Protein AF-A0A2N3YF21-F1 (afdb_monomer_lite)

Structure (mmCIF, N/CA/C/O backbone):
data_AF-A0A2N3YF21-F1
#
_entry.id   AF-A0A2N3YF21-F1
#
loop_
_atom_site.group_PDB
_atom_site.id
_atom_site.type_symbol
_atom_site.label_atom_id
_atom_site.label_alt_id
_atom_site.label_comp_id
_atom_site.label_asym_id
_atom_site.label_entity_id
_atom_site.label_seq_id
_atom_site.pdbx_PDB_ins_code
_atom_site.Cartn_x
_atom_site.Cartn_y
_atom_site.Cartn_z
_atom_site.occupancy
_atom_site.B_iso_or_equiv
_atom_site.auth_seq_id
_atom_site.auth_comp_id
_atom_site.auth_asym_id
_atom_site.auth_atom_id
_atom_site.pdbx_PDB_model_num
ATOM 1 N N . MET A 1 1 ? 3.879 16.716 -18.019 1.00 41.59 1 MET A N 1
ATOM 2 C CA . MET A 1 1 ? 4.860 16.328 -16.989 1.00 41.59 1 MET A CA 1
ATOM 3 C C . MET A 1 1 ? 4.058 15.879 -15.784 1.00 41.59 1 MET A C 1
ATOM 5 O O . MET A 1 1 ? 3.390 16.716 -15.189 1.00 41.59 1 MET A O 1
ATOM 9 N N . THR A 1 2 ? 3.979 14.575 -15.536 1.00 49.53 2 THR A N 1
ATOM 10 C CA . THR A 1 2 ? 3.289 14.042 -14.352 1.00 49.53 2 THR A CA 1
ATOM 11 C C . THR A 1 2 ? 4.141 14.341 -13.118 1.00 49.53 2 THR A C 1
ATOM 13 O O . THR A 1 2 ? 5.363 14.392 -13.222 1.00 49.53 2 THR A O 1
ATOM 16 N N . ASP A 1 3 ? 3.516 14.615 -11.974 1.00 54.78 3 ASP A N 1
ATOM 17 C CA . ASP A 1 3 ? 4.239 14.785 -10.709 1.00 54.78 3 ASP A CA 1
ATOM 18 C C . ASP A 1 3 ? 4.979 13.471 -10.382 1.00 54.78 3 ASP A C 1
ATOM 20 O O . ASP A 1 3 ? 4.307 12.443 -10.283 1.00 54.78 3 ASP A O 1
ATOM 24 N N . PRO A 1 4 ? 6.313 13.474 -10.189 1.00 56.88 4 PRO A N 1
ATOM 25 C CA . PRO A 1 4 ? 7.088 12.265 -9.885 1.00 56.88 4 PRO A CA 1
ATOM 26 C C . PRO A 1 4 ? 6.552 11.487 -8.674 1.00 56.88 4 PRO A C 1
ATOM 28 O O . PRO A 1 4 ? 6.680 10.270 -8.590 1.00 56.88 4 PRO A O 1
ATOM 31 N N . ARG A 1 5 ? 5.888 12.177 -7.736 1.00 54.25 5 ARG A N 1
ATOM 32 C CA . ARG A 1 5 ? 5.250 11.553 -6.569 1.00 54.25 5 ARG A CA 1
ATOM 33 C C . ARG A 1 5 ? 4.041 10.695 -6.945 1.00 54.25 5 ARG A C 1
ATOM 35 O O . ARG A 1 5 ? 3.742 9.736 -6.240 1.00 54.25 5 ARG A O 1
ATOM 42 N N . LEU A 1 6 ? 3.346 11.039 -8.031 1.00 59.97 6 LEU A N 1
ATOM 43 C CA .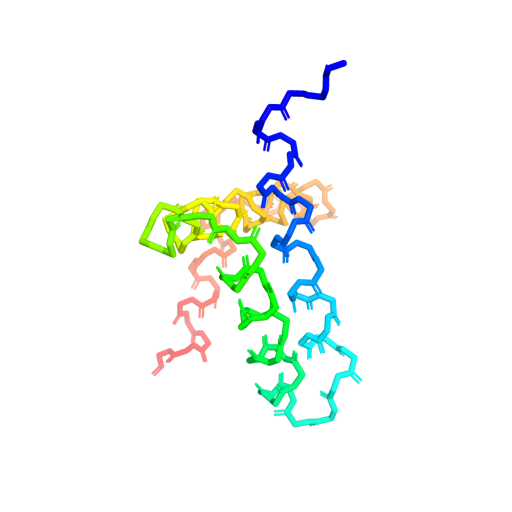 LEU A 1 6 ? 2.218 10.265 -8.556 1.00 59.97 6 LEU A CA 1
ATOM 44 C C . LEU A 1 6 ? 2.690 9.018 -9.306 1.00 59.97 6 LEU A C 1
ATOM 46 O O . LEU A 1 6 ? 1.966 8.026 -9.314 1.00 59.97 6 LEU A O 1
ATOM 50 N N . ASP A 1 7 ? 3.883 9.049 -9.900 1.00 68.56 7 ASP A N 1
ATOM 51 C CA . ASP A 1 7 ? 4.431 7.898 -10.622 1.00 68.56 7 ASP A CA 1
ATOM 52 C C . ASP A 1 7 ? 4.857 6.787 -9.643 1.00 68.56 7 ASP A C 1
ATOM 54 O O . ASP A 1 7 ? 4.441 5.642 -9.808 1.00 68.56 7 ASP A O 1
ATOM 58 N N . ASN A 1 8 ? 5.491 7.130 -8.516 1.00 80.25 8 ASN A N 1
ATOM 59 C CA . ASN A 1 8 ? 5.883 6.141 -7.497 1.00 80.25 8 ASN A CA 1
ATOM 60 C C . ASN A 1 8 ? 4.691 5.375 -6.883 1.00 80.25 8 ASN A C 1
ATOM 62 O O . ASN A 1 8 ? 4.786 4.187 -6.571 1.00 80.25 8 ASN A O 1
ATOM 66 N N . VAL A 1 9 ? 3.548 6.043 -6.681 1.00 86.06 9 VAL A N 1
ATOM 67 C CA . VAL A 1 9 ? 2.339 5.398 -6.131 1.00 86.06 9 VAL A CA 1
ATOM 68 C C . VAL A 1 9 ? 1.672 4.493 -7.172 1.00 86.06 9 VAL A C 1
ATOM 70 O O . VAL A 1 9 ? 1.096 3.470 -6.804 1.00 86.06 9 VAL A O 1
ATOM 73 N N . ARG A 1 10 ? 1.772 4.813 -8.469 1.00 89.19 10 ARG A N 1
ATOM 74 C CA . ARG A 1 10 ? 1.248 3.950 -9.544 1.00 89.19 10 ARG A CA 1
ATOM 75 C C . ARG A 1 10 ? 1.977 2.616 -9.604 1.00 89.19 10 ARG A C 1
ATOM 77 O O . ARG A 1 10 ? 1.314 1.586 -9.708 1.00 89.19 10 ARG A O 1
ATOM 84 N N . ASP A 1 11 ? 3.298 2.625 -9.474 1.00 91.31 11 ASP A N 1
ATOM 85 C CA . ASP A 1 11 ? 4.092 1.394 -9.447 1.00 91.31 11 ASP A CA 1
ATOM 86 C C . ASP A 1 11 ? 3.753 0.536 -8.226 1.00 91.31 11 ASP A C 1
ATOM 88 O O . ASP A 1 11 ? 3.528 -0.669 -8.347 1.00 91.31 11 ASP A O 1
ATOM 92 N N . ALA A 1 12 ? 3.585 1.161 -7.059 1.00 93.50 12 ALA A N 1
ATOM 93 C CA . ALA A 1 12 ? 3.108 0.474 -5.863 1.00 93.50 12 ALA A CA 1
ATOM 94 C C . ALA A 1 12 ? 1.713 -0.151 -6.054 1.00 93.50 12 ALA A C 1
ATOM 96 O O . ALA A 1 12 ? 1.494 -1.297 -5.659 1.00 93.50 12 ALA A O 1
ATOM 97 N N . ILE A 1 13 ? 0.777 0.557 -6.700 1.00 92.94 13 ILE A N 1
ATOM 98 C CA . ILE A 1 13 ? -0.552 0.019 -7.039 1.00 92.94 13 ILE A CA 1
ATOM 99 C C . ILE A 1 13 ? -0.425 -1.172 -7.992 1.00 92.94 13 ILE A C 1
ATOM 101 O O . ILE A 1 13 ? -1.089 -2.187 -7.778 1.00 92.94 13 ILE A O 1
ATOM 105 N N . ARG A 1 14 ? 0.429 -1.083 -9.018 1.00 91.31 14 ARG A N 1
ATOM 106 C CA . ARG A 1 14 ? 0.673 -2.172 -9.976 1.00 91.31 14 ARG A CA 1
ATOM 107 C C . ARG A 1 14 ? 1.174 -3.430 -9.262 1.00 91.31 14 ARG A C 1
ATOM 109 O O . ARG A 1 14 ? 0.622 -4.507 -9.479 1.00 91.31 14 ARG A O 1
ATOM 116 N N . VAL A 1 15 ? 2.147 -3.283 -8.363 1.00 92.06 15 VAL A N 1
ATOM 117 C CA . VAL A 1 15 ? 2.683 -4.380 -7.540 1.00 92.06 15 VAL A CA 1
ATOM 118 C C . VAL A 1 15 ? 1.607 -4.977 -6.626 1.00 92.06 15 VAL A C 1
ATOM 120 O O . VAL A 1 15 ? 1.408 -6.191 -6.629 1.00 92.06 15 VAL A O 1
ATOM 123 N N . MET A 1 16 ? 0.874 -4.148 -5.876 1.00 92.00 16 MET A N 1
ATOM 124 C CA . MET A 1 16 ? -0.141 -4.629 -4.926 1.00 92.00 16 MET A CA 1
ATOM 125 C C . MET A 1 16 ? -1.365 -5.246 -5.612 1.00 92.00 16 MET A C 1
ATOM 127 O O . MET A 1 16 ? -1.964 -6.174 -5.074 1.00 92.00 16 MET A O 1
ATOM 131 N N . THR A 1 17 ? -1.716 -4.784 -6.813 1.00 90.25 17 THR A N 1
ATOM 132 C CA . THR A 1 17 ? -2.782 -5.391 -7.625 1.00 90.25 17 THR A CA 1
ATOM 133 C C . THR A 1 17 ? -2.357 -6.767 -8.125 1.00 90.25 17 THR A C 1
ATOM 135 O O . THR A 1 17 ? -3.122 -7.718 -8.007 1.00 90.25 17 THR A O 1
ATOM 138 N N . ALA A 1 18 ? -1.119 -6.903 -8.613 1.00 88.19 18 ALA A N 1
ATOM 139 C CA . ALA A 1 18 ? -0.573 -8.198 -9.016 1.00 88.19 18 ALA A CA 1
ATOM 140 C C . ALA A 1 18 ? -0.479 -9.183 -7.838 1.00 88.19 18 ALA A C 1
ATOM 142 O O . ALA A 1 18 ? -0.711 -10.377 -8.009 1.00 88.19 18 ALA A O 1
ATOM 143 N N . TRP A 1 19 ? -0.171 -8.685 -6.636 1.00 86.50 19 TRP A N 1
ATOM 144 C CA . TRP A 1 19 ? -0.212 -9.484 -5.412 1.00 86.50 19 TRP A CA 1
ATOM 145 C C . TRP A 1 19 ? -1.634 -9.965 -5.078 1.00 86.50 19 TRP A C 1
ATOM 147 O O . TRP A 1 19 ? -1.816 -11.130 -4.736 1.00 86.50 19 TRP A O 1
ATOM 157 N N . ALA A 1 20 ? -2.641 -9.096 -5.211 1.00 86.44 20 ALA A N 1
ATOM 158 C CA . ALA A 1 20 ? -4.035 -9.414 -4.898 1.00 86.44 20 ALA A CA 1
ATOM 159 C C . ALA A 1 20 ? -4.700 -10.389 -5.892 1.00 86.44 20 ALA A C 1
ATO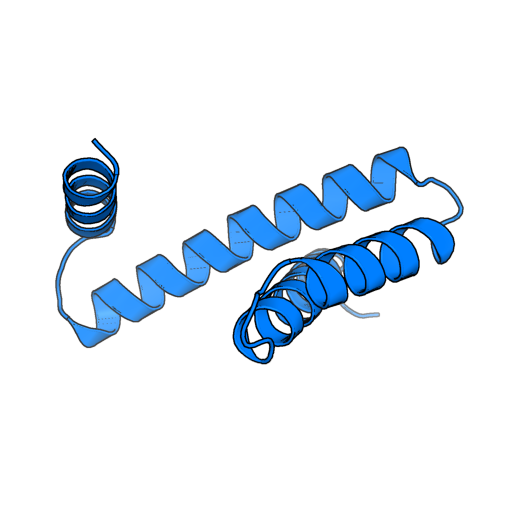M 161 O O . ALA A 1 20 ? -5.623 -11.104 -5.508 1.00 86.44 20 ALA A O 1
ATOM 162 N N . ASP A 1 21 ? -4.244 -10.424 -7.148 1.00 83.19 21 ASP A N 1
ATOM 163 C CA . ASP A 1 21 ? -4.794 -11.287 -8.209 1.00 83.19 21 ASP A CA 1
ATOM 164 C C . ASP A 1 21 ? -4.266 -12.741 -8.152 1.00 83.19 21 ASP A C 1
ATOM 166 O O . ASP A 1 21 ? -4.767 -13.631 -8.838 1.00 83.19 21 ASP A O 1
ATOM 170 N N . ALA A 1 22 ? -3.255 -13.021 -7.319 1.00 73.25 22 ALA A N 1
ATOM 171 C CA . ALA A 1 22 ? -2.566 -14.309 -7.289 1.00 73.25 22 ALA A CA 1
ATOM 172 C C . ALA A 1 22 ? -3.035 -15.223 -6.128 1.00 73.25 22 ALA A C 1
ATOM 174 O O . ALA A 1 22 ? -2.956 -14.816 -4.967 1.00 73.25 22 ALA A O 1
ATOM 175 N N . PRO A 1 23 ? -3.418 -16.495 -6.383 1.00 62.06 23 PRO A N 1
ATOM 176 C CA . PRO A 1 23 ? -3.821 -17.458 -5.343 1.00 62.06 23 PRO A CA 1
ATOM 177 C C . PRO A 1 23 ? -2.741 -17.755 -4.286 1.00 62.06 23 PRO A C 1
ATOM 179 O O . PRO A 1 23 ? -3.060 -18.173 -3.175 1.00 62.06 23 PRO A O 1
ATOM 182 N N . ASP A 1 24 ? -1.468 -17.560 -4.638 1.00 67.50 24 ASP A N 1
ATOM 183 C CA . ASP A 1 24 ? -0.274 -17.736 -3.803 1.00 67.50 24 ASP A CA 1
ATOM 184 C C . ASP A 1 24 ? 0.530 -16.428 -3.607 1.00 67.50 24 ASP A C 1
ATOM 186 O O . ASP A 1 24 ? 1.583 -16.438 -2.960 1.00 67.50 24 ASP A O 1
ATOM 190 N N . GLY A 1 25 ? 0.030 -15.301 -4.141 1.00 56.75 25 GLY A N 1
ATOM 191 C CA . GLY A 1 25 ? 0.451 -13.908 -3.906 1.00 56.75 25 GLY A CA 1
ATOM 192 C C . GLY A 1 25 ? 1.854 -13.492 -4.377 1.00 56.75 25 GLY A C 1
ATOM 193 O O . GLY A 1 25 ? 2.074 -12.369 -4.823 1.00 56.75 25 GLY A O 1
ATOM 194 N N . SER A 1 26 ? 2.850 -14.363 -4.252 1.00 65.75 26 SER A N 1
ATOM 195 C CA . SER A 1 26 ? 4.260 -13.960 -4.137 1.00 65.75 26 SER A CA 1
ATOM 196 C C . SER A 1 26 ? 5.024 -13.881 -5.462 1.00 65.75 26 SER A C 1
ATOM 198 O O . SER A 1 26 ? 5.916 -13.039 -5.612 1.00 65.75 26 SER A O 1
ATOM 200 N N . ARG A 1 27 ? 4.679 -14.726 -6.441 1.00 71.75 27 ARG A N 1
ATOM 201 C CA . ARG A 1 27 ? 5.412 -14.820 -7.713 1.00 71.75 27 ARG A CA 1
ATOM 202 C C . ARG A 1 27 ? 5.191 -13.603 -8.610 1.00 71.75 27 ARG A C 1
ATOM 204 O O . ARG A 1 27 ? 6.158 -12.977 -9.033 1.00 71.75 27 ARG A O 1
ATOM 211 N N . PHE A 1 28 ? 3.934 -13.240 -8.851 1.00 76.12 28 PHE A N 1
ATOM 212 C CA . PHE A 1 28 ? 3.584 -12.119 -9.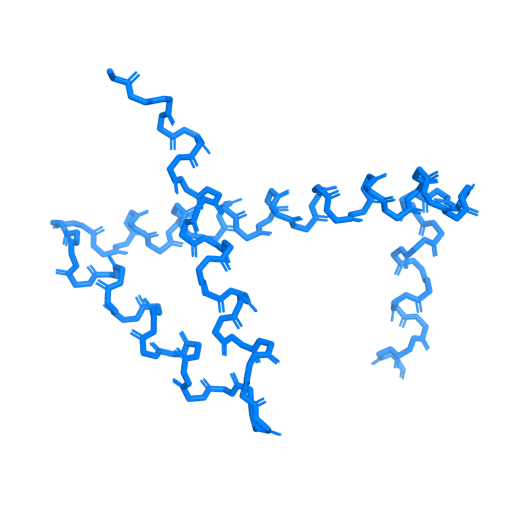729 1.00 76.12 28 PHE A CA 1
ATOM 213 C C . PHE A 1 28 ? 4.031 -10.773 -9.161 1.00 76.12 28 PHE A C 1
ATOM 215 O O . PHE A 1 28 ? 4.485 -9.909 -9.905 1.00 76.12 28 PHE A O 1
ATOM 222 N N . MET A 1 29 ? 3.988 -10.623 -7.836 1.00 83.44 29 MET A N 1
ATOM 223 C CA . MET A 1 29 ? 4.548 -9.467 -7.139 1.00 83.44 29 MET A CA 1
ATOM 224 C C . MET A 1 29 ? 6.049 -9.314 -7.433 1.00 83.44 29 MET A C 1
ATOM 226 O O . MET A 1 29 ? 6.488 -8.239 -7.836 1.00 83.44 29 MET A O 1
ATOM 230 N N . SER A 1 30 ? 6.814 -10.406 -7.328 1.00 83.81 30 SER A N 1
ATOM 231 C CA . SER A 1 30 ? 8.262 -10.398 -7.577 1.00 83.81 30 SER A CA 1
ATOM 232 C C . SER A 1 30 ? 8.598 -10.057 -9.036 1.00 83.81 30 SER A C 1
ATOM 234 O O . SER A 1 30 ? 9.530 -9.300 -9.289 1.00 83.81 30 SER A O 1
ATOM 236 N N . GLU A 1 31 ? 7.817 -10.556 -10.000 1.00 87.56 31 GLU A N 1
ATOM 237 C CA . GLU A 1 31 ? 7.973 -10.225 -11.426 1.00 87.56 31 GLU A CA 1
ATOM 238 C C . GLU A 1 31 ? 7.713 -8.733 -11.705 1.00 87.56 31 GLU A C 1
ATOM 240 O O . GLU A 1 31 ? 8.473 -8.113 -12.451 1.00 87.56 31 GLU A O 1
ATOM 245 N N . GLN A 1 32 ? 6.701 -8.125 -11.069 1.00 88.94 32 GLN A N 1
ATOM 246 C CA . GLN A 1 32 ? 6.455 -6.683 -11.209 1.00 88.94 32 GLN A CA 1
ATOM 247 C C . GLN A 1 32 ? 7.578 -5.845 -10.593 1.00 88.94 32 GLN A C 1
ATOM 249 O O . GLN A 1 32 ? 8.019 -4.884 -11.218 1.00 88.94 32 GLN A O 1
ATOM 254 N N . VAL A 1 33 ? 8.069 -6.218 -9.404 1.00 90.31 33 VAL A N 1
ATOM 255 C CA . VAL A 1 33 ? 9.209 -5.536 -8.769 1.00 90.31 33 VAL A CA 1
ATOM 256 C C . VAL A 1 33 ? 10.427 -5.580 -9.692 1.00 90.31 33 VAL A C 1
ATOM 258 O O . VAL A 1 33 ? 11.020 -4.542 -9.960 1.00 90.31 33 VAL A O 1
ATOM 261 N N . MET A 1 34 ? 10.767 -6.752 -10.238 1.00 91.06 34 MET A N 1
ATOM 262 C CA . MET A 1 34 ? 11.915 -6.885 -11.141 1.00 91.06 34 MET A CA 1
ATOM 263 C C . MET A 1 34 ? 11.739 -6.085 -12.437 1.00 91.06 34 MET A C 1
ATOM 265 O O . MET A 1 34 ? 12.700 -5.464 -12.877 1.00 91.06 34 MET A O 1
ATOM 269 N N . SER A 1 35 ? 10.529 -6.044 -13.013 1.00 90.56 35 SER A N 1
ATOM 270 C CA . SER A 1 35 ? 10.221 -5.197 -14.181 1.00 90.56 35 SER A CA 1
ATOM 271 C C . SER A 1 35 ? 10.525 -3.727 -13.890 1.00 90.56 35 SER A C 1
ATOM 273 O O . SER A 1 35 ? 11.229 -3.087 -14.661 1.00 90.56 35 SER A O 1
ATOM 275 N N . ILE A 1 36 ? 10.061 -3.211 -12.746 1.00 88.75 36 ILE A N 1
ATOM 276 C CA . ILE A 1 36 ? 10.267 -1.809 -12.348 1.00 88.75 36 ILE A CA 1
ATOM 277 C C . ILE A 1 36 ? 11.758 -1.497 -12.166 1.00 88.75 36 ILE A C 1
ATOM 279 O O . ILE A 1 36 ? 12.228 -0.453 -12.611 1.00 88.75 36 ILE A O 1
ATOM 283 N N . LEU A 1 37 ? 12.516 -2.396 -11.528 1.00 91.44 37 LEU A N 1
ATOM 284 C CA . LEU A 1 37 ? 13.951 -2.189 -11.318 1.00 91.44 37 LEU A CA 1
ATOM 285 C C . LEU A 1 37 ? 14.729 -2.203 -12.642 1.00 91.44 37 LEU A C 1
ATOM 287 O O . LEU A 1 37 ? 15.570 -1.336 -12.851 1.00 91.44 37 LEU A O 1
ATOM 291 N N . GLN A 1 38 ? 14.411 -3.131 -13.550 1.00 91.44 38 GLN A N 1
ATOM 292 C CA . GLN A 1 38 ? 15.081 -3.270 -14.852 1.00 91.44 38 GLN A CA 1
ATOM 293 C C . GLN A 1 38 ? 14.776 -2.130 -15.836 1.00 91.44 38 GLN A C 1
ATOM 295 O O . GLN A 1 38 ? 15.534 -1.921 -16.780 1.00 91.44 38 GLN A O 1
ATOM 300 N N . GLU A 1 39 ? 13.672 -1.407 -15.640 1.00 88.00 39 GLU A N 1
ATOM 301 C CA . GLU A 1 39 ? 13.298 -0.232 -16.438 1.00 88.00 39 GLU A CA 1
ATOM 302 C C . GLU A 1 39 ? 14.051 1.048 -16.008 1.00 88.00 39 GLU A C 1
ATOM 304 O O . GLU A 1 39 ? 13.966 2.065 -16.699 1.00 88.00 39 GLU A O 1
ATOM 309 N N . SER A 1 40 ? 14.795 1.012 -14.894 1.00 87.44 40 SER A N 1
ATOM 310 C CA . SER A 1 40 ? 15.538 2.152 -14.342 1.00 87.44 40 SER A CA 1
ATOM 311 C C . SER A 1 40 ? 17.036 2.074 -14.637 1.00 87.44 40 SER A C 1
ATOM 313 O O . SER A 1 40 ? 17.656 1.024 -14.499 1.00 87.44 40 SER A O 1
ATOM 315 N N . ASP A 1 41 ? 17.652 3.223 -14.931 1.00 89.00 41 ASP A N 1
ATOM 316 C CA . ASP A 1 41 ? 19.115 3.353 -15.028 1.00 89.00 41 ASP A CA 1
ATOM 317 C C . ASP A 1 41 ? 19.815 3.233 -13.652 1.00 89.00 41 ASP A C 1
ATOM 319 O O . ASP A 1 41 ? 21.024 3.008 -13.578 1.00 89.00 41 ASP A O 1
ATOM 323 N N . ASP A 1 42 ? 19.059 3.384 -12.556 1.00 91.69 42 ASP A N 1
ATOM 324 C CA . ASP A 1 42 ? 19.513 3.210 -11.172 1.00 91.69 42 ASP A CA 1
ATOM 325 C C . ASP A 1 42 ? 18.504 2.348 -10.394 1.00 91.69 42 ASP A C 1
ATOM 327 O O . ASP A 1 42 ? 17.444 2.816 -9.957 1.00 91.69 42 ASP A O 1
ATOM 331 N N . GLU A 1 43 ? 18.833 1.067 -10.223 1.00 91.88 43 GLU A N 1
ATOM 332 C CA . GLU A 1 43 ? 18.000 0.102 -9.496 1.00 91.88 43 GLU A CA 1
ATOM 333 C C . GLU A 1 43 ? 17.846 0.463 -8.010 1.00 91.88 43 GLU A C 1
ATOM 335 O O . GLU A 1 43 ? 16.786 0.246 -7.421 1.00 91.88 43 GLU A O 1
ATOM 340 N N . SER A 1 44 ? 18.876 1.043 -7.383 1.00 92.19 44 SER A N 1
ATOM 341 C CA . SER A 1 44 ? 18.825 1.402 -5.958 1.00 92.19 44 SER A CA 1
ATOM 342 C C . SER A 1 44 ? 17.856 2.556 -5.726 1.00 92.19 44 SER A C 1
ATOM 344 O O . SER A 1 44 ? 17.059 2.532 -4.784 1.00 92.19 44 SER A O 1
ATOM 346 N N . PHE A 1 45 ? 17.885 3.551 -6.613 1.00 90.12 45 PHE A N 1
ATOM 347 C CA . PHE A 1 45 ? 16.928 4.650 -6.595 1.00 90.12 45 PHE A CA 1
ATOM 348 C C . PHE A 1 45 ? 15.502 4.176 -6.908 1.00 90.12 45 PHE A C 1
ATOM 350 O O . PHE A 1 45 ? 14.558 4.589 -6.230 1.00 90.12 45 PHE A O 1
ATOM 357 N N . ALA A 1 46 ? 15.332 3.267 -7.873 1.00 90.31 46 ALA A N 1
ATOM 358 C CA . ALA A 1 46 ? 14.030 2.680 -8.193 1.00 90.31 46 ALA A CA 1
ATOM 359 C C . ALA A 1 46 ? 13.441 1.897 -7.011 1.00 90.31 46 ALA A C 1
ATOM 361 O O . ALA A 1 46 ? 12.274 2.082 -6.666 1.00 90.31 46 ALA A O 1
ATOM 362 N N . LEU A 1 47 ? 14.256 1.092 -6.323 1.00 92.62 47 LEU A N 1
ATOM 363 C CA . LEU A 1 47 ? 13.832 0.357 -5.133 1.00 92.62 47 LEU A CA 1
ATOM 364 C C . LEU A 1 47 ? 13.406 1.297 -3.997 1.00 92.62 47 LEU A C 1
ATOM 366 O O . LEU A 1 47 ? 12.396 1.053 -3.327 1.00 92.62 47 LEU A O 1
ATOM 370 N N . LEU A 1 48 ? 14.149 2.389 -3.787 1.00 93.06 48 LEU A N 1
ATOM 371 C CA . LEU A 1 48 ? 13.783 3.419 -2.816 1.00 93.06 48 LEU A CA 1
ATOM 372 C C . LEU A 1 48 ? 12.441 4.070 -3.181 1.00 93.06 48 LEU A C 1
ATOM 374 O O . LEU A 1 48 ? 11.563 4.180 -2.325 1.00 93.06 48 LEU A O 1
ATOM 378 N N . ASN A 1 49 ? 12.253 4.455 -4.445 1.00 91.44 49 ASN A N 1
ATOM 379 C CA . ASN A 1 49 ? 11.003 5.048 -4.923 1.00 91.44 49 ASN A CA 1
ATOM 380 C C . ASN A 1 49 ? 9.813 4.104 -4.770 1.00 91.44 49 ASN A C 1
ATOM 382 O O . ASN A 1 49 ? 8.758 4.537 -4.306 1.00 91.44 49 ASN A O 1
ATOM 386 N N . LEU A 1 50 ? 9.990 2.821 -5.085 1.00 92.81 50 LEU A N 1
ATOM 387 C CA . LEU A 1 50 ? 8.955 1.811 -4.902 1.00 92.81 50 LEU A CA 1
ATOM 388 C C . LEU A 1 50 ? 8.600 1.637 -3.420 1.00 92.81 50 LEU A C 1
ATOM 390 O O . LEU A 1 50 ? 7.423 1.590 -3.067 1.00 92.81 50 LEU A O 1
ATOM 394 N N . SER A 1 51 ? 9.599 1.621 -2.534 1.00 92.69 51 SER A N 1
ATOM 395 C CA . SER A 1 51 ? 9.389 1.539 -1.081 1.00 92.69 51 SER A CA 1
ATOM 396 C C . SER A 1 51 ? 8.603 2.743 -0.542 1.00 92.69 51 SER A C 1
ATOM 398 O O . SER A 1 51 ? 7.690 2.590 0.277 1.00 92.69 51 SER A O 1
ATOM 400 N N . LEU A 1 52 ? 8.911 3.949 -1.033 1.00 92.81 52 LEU A N 1
ATOM 401 C CA . LEU A 1 52 ? 8.160 5.169 -0.719 1.00 92.81 52 LEU A CA 1
ATOM 402 C C . LEU A 1 52 ? 6.735 5.120 -1.290 1.00 92.81 52 LEU A C 1
ATOM 404 O O . LEU A 1 52 ? 5.785 5.495 -0.604 1.00 92.81 52 LEU A O 1
ATOM 408 N N . GLY A 1 53 ? 6.573 4.620 -2.516 1.00 93.44 53 GLY A N 1
ATOM 409 C CA . GLY A 1 53 ? 5.279 4.414 -3.162 1.00 93.44 53 GLY A CA 1
ATOM 410 C C . GLY A 1 53 ? 4.376 3.469 -2.371 1.00 93.44 53 GLY A C 1
ATOM 411 O O . GLY A 1 53 ? 3.221 3.804 -2.112 1.00 93.44 53 GLY A O 1
ATOM 412 N N . LEU A 1 54 ? 4.912 2.331 -1.921 1.00 94.25 54 LEU A N 1
ATOM 413 C CA . LEU A 1 54 ? 4.206 1.359 -1.078 1.00 94.25 54 LEU A CA 1
ATOM 414 C C . LEU A 1 54 ? 3.810 1.966 0.272 1.00 94.25 54 LEU A C 1
ATOM 416 O O . LEU A 1 54 ? 2.677 1.797 0.716 1.00 94.25 54 LEU A O 1
ATOM 420 N N . SER A 1 55 ? 4.709 2.731 0.896 1.00 93.81 55 SER A N 1
ATOM 421 C CA . SER A 1 55 ? 4.421 3.426 2.159 1.00 93.81 55 SER A CA 1
ATOM 422 C C . SER A 1 55 ? 3.279 4.438 2.002 1.00 93.81 55 SER A C 1
ATOM 424 O O . SER A 1 55 ? 2.359 4.476 2.820 1.00 93.81 55 SER A O 1
ATOM 426 N N . ASN A 1 56 ? 3.294 5.217 0.916 1.00 93.19 56 ASN A N 1
ATOM 427 C CA . ASN A 1 56 ? 2.224 6.160 0.593 1.00 93.19 56 ASN A CA 1
ATOM 428 C C . ASN A 1 56 ? 0.902 5.442 0.292 1.00 93.19 56 ASN A C 1
A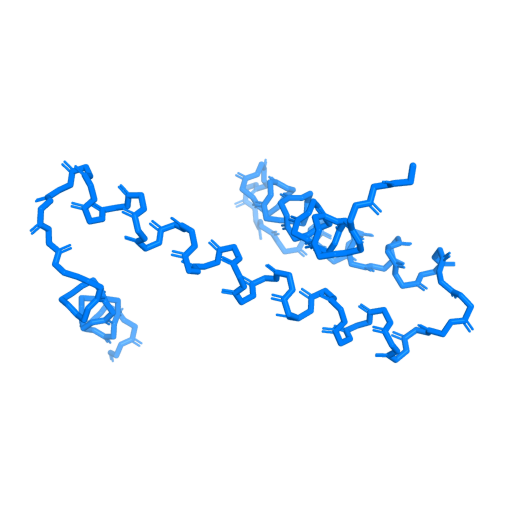TOM 430 O O . ASN A 1 56 ? -0.147 5.878 0.762 1.00 93.19 56 ASN A O 1
ATOM 434 N N . LEU A 1 57 ? 0.944 4.327 -0.446 1.00 94.44 57 LEU A N 1
ATOM 435 C CA . LEU A 1 57 ? -0.231 3.501 -0.722 1.00 94.44 57 LEU A CA 1
ATOM 436 C C . LEU A 1 57 ? -0.867 2.978 0.570 1.00 94.44 57 LEU A C 1
ATOM 438 O O . LEU A 1 57 ? -2.080 3.093 0.730 1.00 94.44 57 LEU A O 1
ATOM 442 N N . CYS A 1 58 ? -0.069 2.489 1.523 1.00 94.31 58 CYS A N 1
ATOM 443 C CA . CYS A 1 58 ? -0.564 2.127 2.852 1.00 94.31 58 CYS A CA 1
ATOM 444 C C . CYS A 1 58 ? -1.250 3.314 3.541 1.00 94.31 58 CYS A C 1
ATOM 446 O O . CYS A 1 58 ? -2.348 3.154 4.064 1.00 94.31 58 CYS A O 1
ATOM 448 N N . GLY A 1 59 ? -0.659 4.512 3.489 1.00 94.00 59 GLY A N 1
ATOM 449 C CA . GLY A 1 59 ? -1.283 5.733 4.009 1.00 94.00 59 GLY A CA 1
ATOM 450 C C . GLY A 1 59 ? -2.655 6.017 3.386 1.00 94.00 59 GLY A C 1
ATOM 451 O O . GLY A 1 59 ? -3.620 6.251 4.112 1.00 94.00 59 GLY A O 1
ATOM 452 N N . TYR A 1 60 ? -2.775 5.922 2.057 1.00 94.69 60 TYR A N 1
ATOM 453 C CA . TYR A 1 60 ? -4.060 6.079 1.369 1.00 94.69 60 TYR A CA 1
ATOM 454 C C . TYR A 1 60 ? -5.086 5.028 1.799 1.00 94.69 60 TYR A C 1
ATOM 456 O O . TYR A 1 60 ? -6.231 5.380 2.068 1.00 94.69 60 TYR A O 1
ATOM 464 N N . LEU A 1 61 ? -4.684 3.760 1.911 1.00 94.94 61 LEU A N 1
ATOM 465 C CA . LEU A 1 61 ? -5.570 2.679 2.351 1.00 94.94 61 LEU A CA 1
ATOM 466 C C . LEU A 1 61 ? -6.075 2.894 3.782 1.00 94.94 61 LEU A C 1
ATOM 468 O O . LEU A 1 61 ? -7.245 2.638 4.059 1.00 94.94 61 LEU A O 1
ATOM 472 N N . LEU A 1 62 ? -5.222 3.395 4.680 1.00 96.19 62 LEU A N 1
ATOM 473 C CA . LEU A 1 62 ? -5.624 3.710 6.048 1.00 96.19 62 LEU A CA 1
ATOM 474 C C . LEU A 1 62 ? -6.642 4.856 6.095 1.00 96.19 62 LEU A C 1
ATOM 476 O O . LEU A 1 62 ? -7.657 4.731 6.773 1.00 96.19 62 LEU A O 1
ATOM 480 N N . VAL A 1 63 ? -6.409 5.934 5.340 1.00 96.81 63 VAL A N 1
ATOM 481 C CA . VAL A 1 63 ? -7.353 7.063 5.240 1.00 96.81 63 VAL A CA 1
ATOM 482 C C . VAL A 1 63 ? -8.680 6.619 4.620 1.00 96.81 63 VAL A C 1
ATOM 484 O O . VAL A 1 63 ? -9.746 6.999 5.099 1.00 96.81 63 VAL A O 1
ATOM 487 N N . MET A 1 64 ? -8.640 5.785 3.576 1.00 96.94 64 MET A N 1
ATOM 488 C CA . MET A 1 64 ? -9.851 5.217 2.974 1.00 96.94 64 MET A CA 1
ATOM 489 C C . MET A 1 64 ? -10.634 4.371 3.978 1.00 96.94 64 MET A C 1
ATOM 491 O O . MET A 1 64 ? -11.856 4.476 4.039 1.00 96.94 64 MET A O 1
ATOM 495 N N . ARG A 1 65 ? -9.940 3.559 4.780 1.00 96.88 65 ARG A N 1
ATOM 496 C CA . ARG A 1 65 ? -10.569 2.748 5.819 1.00 96.88 65 ARG A CA 1
ATOM 497 C C . ARG A 1 65 ? -11.186 3.607 6.921 1.00 96.88 65 ARG A C 1
ATOM 499 O O . ARG A 1 65 ? -12.306 3.326 7.325 1.00 96.88 65 ARG A O 1
ATOM 506 N N . GLU A 1 66 ? -10.493 4.643 7.386 1.00 97.88 66 GLU A N 1
ATOM 507 C CA . GLU A 1 66 ? -11.040 5.579 8.377 1.00 97.88 66 GLU A CA 1
ATOM 508 C C . GLU A 1 66 ? -12.318 6.248 7.863 1.00 97.88 66 GLU A C 1
ATOM 510 O O . GLU A 1 66 ? -13.310 6.314 8.585 1.00 97.88 66 GLU A O 1
ATOM 515 N N . ALA A 1 67 ? -12.338 6.666 6.595 1.00 97.75 67 ALA A N 1
ATOM 516 C CA . ALA A 1 67 ? -13.531 7.237 5.976 1.00 97.75 67 ALA A CA 1
ATOM 517 C C . ALA A 1 67 ? -14.698 6.235 5.863 1.00 97.75 67 ALA A C 1
ATOM 519 O O . ALA A 1 67 ? -15.853 6.636 5.995 1.00 97.75 67 ALA A O 1
ATOM 520 N N . ASP A 1 68 ? -14.408 4.953 5.622 1.00 98.12 68 ASP A N 1
ATOM 521 C CA . ASP A 1 68 ? -15.415 3.896 5.454 1.00 98.12 68 ASP A CA 1
ATOM 522 C C . ASP A 1 68 ? -15.963 3.374 6.794 1.00 98.12 68 ASP A C 1
ATOM 524 O O . ASP A 1 68 ? -17.166 3.158 6.942 1.00 98.12 68 ASP A O 1
ATOM 528 N N . THR A 1 69 ? -15.099 3.198 7.799 1.00 97.19 69 THR A N 1
ATOM 529 C CA . THR A 1 69 ? -15.461 2.543 9.067 1.00 97.19 69 THR A CA 1
ATOM 530 C C . THR A 1 69 ? -15.545 3.492 10.262 1.00 97.19 69 THR A C 1
ATOM 532 O O . THR A 1 69 ? -16.029 3.083 11.316 1.00 97.19 69 THR A O 1
ATOM 535 N N . GLY A 1 70 ? -15.037 4.722 10.145 1.00 96.81 70 GLY A N 1
ATOM 536 C CA . GLY A 1 70 ? -14.920 5.690 11.242 1.00 96.81 70 GLY A CA 1
ATOM 537 C C . GLY A 1 70 ? -13.855 5.354 12.294 1.00 96.81 70 GLY A C 1
ATOM 538 O O . GLY A 1 70 ? -13.780 6.043 13.307 1.00 96.81 70 GLY A O 1
ATOM 539 N N . ALA A 1 71 ? -13.061 4.300 12.081 1.00 96.62 71 ALA A N 1
ATOM 540 C CA . ALA A 1 71 ? -11.986 3.904 12.990 1.00 96.62 71 ALA A CA 1
ATOM 541 C C . ALA A 1 71 ? -10.719 4.689 12.656 1.00 96.62 71 ALA A C 1
ATOM 543 O O . ALA A 1 71 ? -10.379 4.805 11.477 1.00 96.62 71 ALA A O 1
ATOM 544 N N . THR A 1 72 ? -9.996 5.176 13.662 1.00 97.50 72 THR A N 1
ATOM 545 C CA . THR A 1 72 ? -8.796 5.978 13.401 1.00 97.50 72 THR A CA 1
ATOM 546 C C . THR A 1 72 ? -7.683 5.139 12.769 1.00 97.50 72 THR A C 1
ATOM 548 O O . THR A 1 72 ? -7.666 3.898 12.818 1.00 97.50 72 THR A O 1
ATOM 551 N N . LEU A 1 73 ? -6.702 5.827 12.186 1.00 96.44 73 LEU A N 1
ATOM 552 C CA . LEU A 1 73 ? -5.475 5.210 11.680 1.00 96.44 7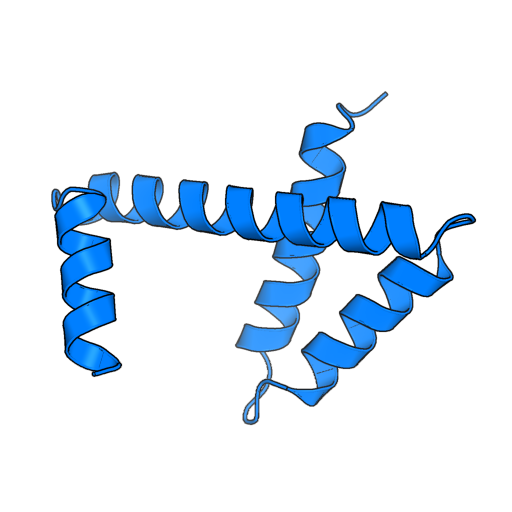3 LEU A CA 1
ATOM 553 C C . LEU A 1 73 ? -4.787 4.357 12.760 1.00 96.44 73 LEU A C 1
ATOM 555 O O . LEU A 1 73 ? -4.394 3.220 12.486 1.00 96.44 73 LEU A O 1
ATOM 559 N N . GLU A 1 74 ? -4.662 4.869 13.989 1.00 97.00 74 GLU A N 1
ATOM 560 C CA . GLU A 1 74 ? -4.034 4.140 15.096 1.00 97.00 74 GLU A CA 1
ATOM 561 C C . GLU A 1 74 ? -4.817 2.884 15.479 1.00 97.00 74 GLU A C 1
ATOM 563 O O . GLU A 1 74 ? -4.210 1.832 15.681 1.00 97.00 74 GLU A O 1
ATOM 568 N N . GLU A 1 75 ? -6.148 2.961 15.548 1.00 97.62 75 GLU A N 1
ATOM 569 C CA . GLU A 1 75 ? -7.001 1.810 15.864 1.00 97.62 75 GLU A CA 1
ATOM 570 C C . GLU A 1 75 ? -6.845 0.702 14.819 1.00 97.62 75 GLU A C 1
ATOM 572 O O . GLU A 1 75 ? -6.700 -0.476 15.163 1.00 97.62 75 GLU A O 1
ATOM 577 N N . THR A 1 76 ? -6.791 1.086 13.541 1.00 97.25 76 THR A N 1
ATOM 578 C CA . THR A 1 76 ? -6.513 0.167 12.435 1.00 97.25 76 THR A CA 1
A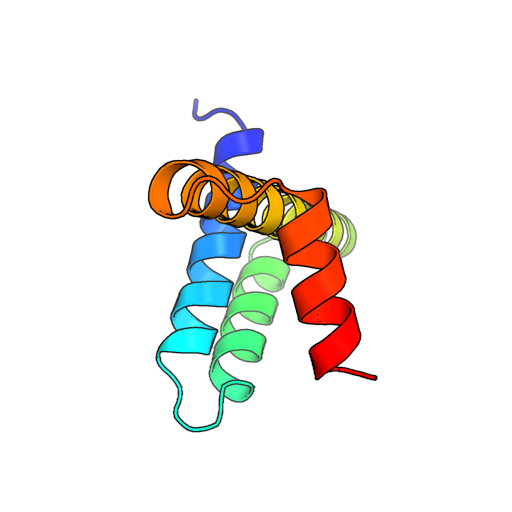TOM 579 C C . THR A 1 76 ? -5.155 -0.516 12.596 1.00 97.25 76 THR A C 1
ATOM 581 O O . THR A 1 76 ? -5.065 -1.743 12.492 1.00 97.25 76 THR A O 1
ATOM 584 N N . LEU A 1 77 ? -4.094 0.248 12.861 1.00 96.38 77 LEU A N 1
ATOM 585 C CA . LEU A 1 77 ? -2.744 -0.298 13.026 1.00 96.38 77 LEU A CA 1
ATOM 586 C C . LEU A 1 77 ? -2.646 -1.215 14.254 1.00 96.38 77 LEU A C 1
ATOM 588 O O . LEU A 1 77 ? -2.023 -2.274 14.183 1.00 96.38 77 LEU A O 1
ATOM 592 N N . GLN A 1 78 ? -3.308 -0.864 15.358 1.00 97.00 78 GLN A N 1
ATOM 593 C CA . GLN A 1 78 ? -3.395 -1.709 16.552 1.00 97.00 78 GLN A CA 1
ATOM 594 C C . GLN A 1 78 ? -4.183 -2.997 16.303 1.00 97.00 78 GLN A C 1
ATOM 596 O O . GLN A 1 78 ? -3.873 -4.039 16.881 1.00 97.00 78 GLN A O 1
ATOM 601 N N . GLU A 1 79 ? -5.225 -2.958 15.474 1.00 96.12 79 GLU A N 1
ATOM 602 C CA . GLU A 1 79 ? -5.928 -4.169 15.062 1.00 96.12 79 GLU A CA 1
ATOM 603 C C . GLU A 1 79 ? -5.033 -5.087 14.228 1.00 96.12 79 GLU A C 1
ATOM 605 O O . GLU A 1 79 ? -4.983 -6.284 14.504 1.00 96.12 79 GLU A O 1
ATOM 610 N N . ILE A 1 80 ? -4.295 -4.540 13.257 1.00 94.94 80 ILE A N 1
ATOM 611 C CA . ILE A 1 80 ? -3.324 -5.312 12.469 1.00 94.94 80 ILE A CA 1
ATOM 612 C C . ILE A 1 80 ? -2.281 -5.937 13.400 1.00 94.94 80 ILE A C 1
ATOM 614 O O . ILE A 1 80 ? -2.072 -7.147 13.340 1.00 94.94 80 ILE A O 1
ATOM 618 N N . ALA A 1 81 ? -1.697 -5.150 14.311 1.00 95.38 81 ALA A N 1
ATOM 619 C CA . ALA A 1 81 ? -0.707 -5.622 15.279 1.00 95.38 81 ALA A CA 1
ATOM 620 C C . ALA A 1 81 ? -1.224 -6.796 16.130 1.00 95.38 81 ALA A C 1
ATOM 622 O O . ALA A 1 81 ? -0.504 -7.768 16.333 1.00 95.38 81 ALA A O 1
ATOM 623 N N . ARG A 1 82 ? -2.488 -6.751 16.574 1.00 96.88 82 ARG A N 1
ATOM 624 C CA . ARG A 1 82 ? -3.122 -7.843 17.336 1.00 96.88 82 ARG A CA 1
ATOM 625 C C . ARG A 1 82 ? -3.360 -9.119 16.528 1.00 96.88 82 ARG A C 1
ATOM 627 O O . ARG A 1 82 ? -3.548 -10.165 17.134 1.00 96.88 82 ARG A O 1
ATOM 634 N N . ARG A 1 83 ? -3.425 -9.041 15.197 1.00 93.12 83 ARG A N 1
ATOM 635 C CA . ARG A 1 83 ? -3.660 -10.202 14.319 1.00 93.12 83 ARG A CA 1
ATOM 636 C C . ARG A 1 83 ? -2.371 -10.901 13.889 1.00 93.12 83 ARG A C 1
ATOM 638 O O . ARG A 1 83 ? -2.433 -12.062 13.501 1.00 93.12 83 ARG A O 1
ATOM 645 N N . ILE A 1 84 ? -1.249 -10.182 13.891 1.00 91.31 84 ILE A N 1
ATOM 646 C CA . ILE A 1 84 ? 0.064 -10.704 13.474 1.00 91.31 84 ILE A CA 1
ATOM 647 C C . ILE A 1 84 ? 0.956 -11.126 14.650 1.00 91.31 84 ILE A C 1
ATOM 649 O O . ILE A 1 84 ? 1.977 -11.768 14.415 1.00 91.31 84 ILE A O 1
ATOM 653 N N . ALA A 1 85 ? 0.599 -10.735 15.876 1.00 67.56 85 ALA A N 1
ATOM 654 C CA . ALA A 1 85 ? 1.228 -11.184 17.119 1.00 67.56 85 ALA A CA 1
ATOM 655 C C . ALA A 1 85 ? 0.618 -12.509 17.595 1.00 67.56 85 ALA A C 1
ATOM 657 O O . ALA A 1 85 ? 1.391 -13.340 18.121 1.00 67.56 85 ALA A O 1
#

Radius of gyration: 14.79 Å; chains: 1; bounding box: 35×34×34 Å

pLDDT: mean 87.04, std 12.85, range [41.59, 98.12]

Organism: NCBI:txid173053

Secondary structure (DSSP, 8-state):
---HHHHHHHHHHHHHHHHHT-TT-HHHHHHHHHHHHHTSS-HHHHHHHHHHHHHHHHHHHHHHHHHHH---HHHHHHHHHHHH-

Sequence (85 aa):
MTDPRLDNVRDAIRVMTAWADAPDGSRFMSEQVMSILQESDDESFALLNLSLGLSNLCGYLLVMREADTGATLEETLQEIARRIA

Foldseek 3Di:
DDDLLVVLLVLLVVLVVLQVVDPNSDPSSVVSLVVQLVVDPHSVVSVVSNVVSNVVNVVVVLVVCCVVPVDHSVRVVVVVVVVVD